Protein AF-A0A7V9GZ83-F1 (afdb_monomer_lite)

pLDDT: mean 94.15, std 6.19, range [66.12, 98.56]

Radius of gyration: 14.47 Å; chains: 1; bounding box: 35×29×40 Å

Foldseek 3Di:
DPDDPQFQDDFPVLVVVLVVLCCVLCVPPPDDFFAFTDRAPPCPSPQFAGQWRWHWDFDQDPVRDTAIWTFIFHQAHDCDPLHNDGGTGDTDPPDIAGSVCVSVLVSQLVVLCVVDPDVSDDSSNCNVPDDVVSND

Secondary structure (DSSP, 8-state):
--S-TT-SS--HHHHHHHHHHHHHH-TT--S---EEEESSTT-TT-GGGSSEEEEEEEEE-TTS-EEEEEEEEES-B--BTTBSS-B-PEEPTT--EESTTHHHHHHHHHHHHHHHPPTT--HHHHHHHS-GGGG-

Sequence (136 aa):
LEFCKLAIVETKGLAARLIDEMEKRIPDLDEPLTVHVNGCPNSCARIQVADIGLKGQIVTDDDGRQVEGFQVHLGGGLALQQRNEPGIGRKLRRHKVSADGLADYVERVVRGWLDTRSAGQTFAEWAVGADEKALR

Structure (mmCIF, N/CA/C/O backbone):
data_AF-A0A7V9GZ83-F1
#
_entry.id   AF-A0A7V9GZ83-F1
#
loop_
_atom_site.group_PDB
_atom_site.id
_atom_site.type_symbol
_atom_site.label_atom_id
_atom_site.label_alt_id
_atom_site.label_comp_id
_atom_site.label_asym_id
_atom_site.label_entity_id
_atom_site.label_seq_id
_atom_site.pdbx_PDB_ins_code
_atom_site.Cartn_x
_atom_site.Cartn_y
_atom_site.Cartn_z
_atom_site.occupancy
_atom_site.B_iso_or_equiv
_atom_site.auth_seq_id
_atom_site.auth_comp_id
_atom_site.auth_asym_id
_atom_site.auth_atom_id
_atom_site.pdbx_PDB_model_num
ATOM 1 N N . LEU A 1 1 ? 4.134 -0.233 -19.401 1.00 67.62 1 LEU A N 1
ATOM 2 C CA . LEU A 1 1 ? 3.894 1.228 -19.297 1.00 67.62 1 LEU A CA 1
ATOM 3 C C . LEU A 1 1 ? 2.927 1.663 -20.389 1.00 67.62 1 LEU A C 1
ATOM 5 O O . LEU A 1 1 ? 3.232 1.452 -21.553 1.00 67.62 1 LEU A O 1
ATOM 9 N N . GLU A 1 2 ? 1.767 2.211 -20.023 1.00 72.44 2 GLU A N 1
ATOM 10 C CA . GLU A 1 2 ? 0.684 2.458 -20.991 1.00 72.44 2 GLU A CA 1
ATOM 11 C C . GLU A 1 2 ? 0.744 3.863 -21.625 1.00 72.44 2 GLU A C 1
ATOM 13 O O . GLU A 1 2 ? 0.644 3.992 -22.840 1.00 72.44 2 GLU A O 1
ATOM 18 N N . PHE A 1 3 ? 0.965 4.921 -20.824 1.00 89.31 3 PHE A N 1
ATOM 19 C CA . PHE A 1 3 ? 0.856 6.314 -21.307 1.00 89.31 3 PHE A CA 1
ATOM 20 C C . PHE A 1 3 ? 1.921 7.286 -20.775 1.00 89.31 3 PHE A C 1
ATOM 22 O O . PHE A 1 3 ? 2.475 8.090 -21.524 1.00 89.31 3 PHE A O 1
ATOM 29 N N . CYS A 1 4 ? 2.195 7.276 -19.467 1.00 96.00 4 CYS A N 1
ATOM 30 C CA . CYS A 1 4 ? 3.065 8.273 -18.843 1.00 96.00 4 CYS A CA 1
ATOM 31 C C . CYS A 1 4 ? 4.548 7.983 -19.120 1.00 96.00 4 CYS A C 1
ATOM 33 O O . CYS A 1 4 ? 5.055 6.939 -18.722 1.00 96.00 4 CYS A O 1
ATOM 35 N N . LYS A 1 5 ? 5.268 8.946 -19.712 1.00 96.06 5 LYS A N 1
ATOM 36 C CA . LYS A 1 5 ? 6.708 8.830 -20.024 1.00 96.06 5 LYS A CA 1
ATOM 37 C C . LYS A 1 5 ? 7.623 8.797 -18.794 1.00 96.06 5 LYS A C 1
ATOM 39 O O . LYS A 1 5 ? 8.795 8.470 -18.920 1.00 96.06 5 LYS A O 1
ATOM 44 N N . LEU A 1 6 ? 7.107 9.192 -17.630 1.00 96.69 6 LEU A N 1
ATOM 45 C CA . LEU A 1 6 ? 7.851 9.224 -16.366 1.00 96.69 6 LEU A CA 1
ATOM 46 C C . LEU A 1 6 ? 7.568 8.002 -15.487 1.00 96.69 6 LEU A C 1
ATOM 48 O O . LEU A 1 6 ? 8.198 7.844 -14.444 1.00 96.69 6 LEU A O 1
ATOM 52 N N . ALA A 1 7 ? 6.582 7.180 -15.857 1.00 96.75 7 ALA A N 1
ATOM 53 C CA . ALA A 1 7 ? 6.218 6.016 -15.072 1.00 96.75 7 ALA A CA 1
ATOM 54 C C . ALA A 1 7 ? 7.320 4.954 -15.164 1.00 96.75 7 ALA A C 1
ATOM 56 O O . ALA A 1 7 ? 7.818 4.646 -16.241 1.00 96.75 7 ALA A O 1
ATOM 57 N N . ILE A 1 8 ? 7.684 4.420 -14.003 1.00 97.50 8 ILE A N 1
ATOM 58 C CA . ILE A 1 8 ? 8.613 3.303 -13.831 1.00 97.50 8 ILE A CA 1
ATOM 59 C C . ILE A 1 8 ? 7.828 1.992 -13.726 1.00 97.50 8 ILE A C 1
ATOM 61 O O . ILE A 1 8 ? 8.332 0.952 -14.118 1.00 97.50 8 ILE A O 1
ATOM 65 N N . VAL A 1 9 ? 6.594 2.058 -13.217 1.00 97.25 9 VAL A N 1
ATOM 66 C CA . VAL A 1 9 ? 5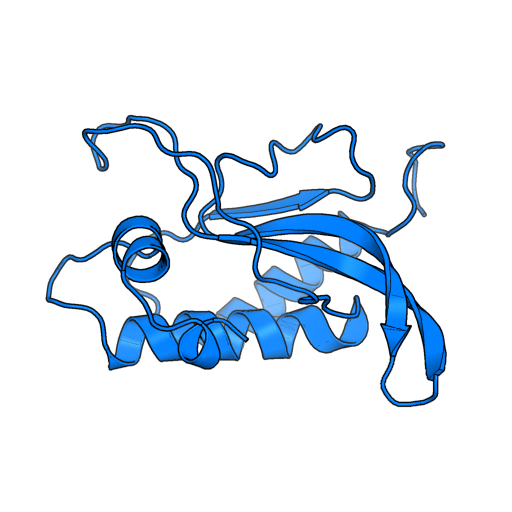.709 0.909 -12.996 1.00 97.25 9 VAL A CA 1
ATOM 67 C C . VAL A 1 9 ? 4.349 1.165 -13.640 1.00 97.25 9 VAL A C 1
ATOM 69 O O . VAL A 1 9 ? 3.866 2.304 -13.644 1.00 97.25 9 VAL A O 1
ATOM 72 N N . GLU A 1 10 ? 3.728 0.123 -14.193 1.00 95.75 10 GLU A N 1
ATOM 73 C CA . GLU A 1 10 ? 2.336 0.176 -14.662 1.00 95.75 10 GLU A CA 1
ATOM 74 C C . GLU A 1 10 ? 1.366 0.338 -13.474 1.00 95.75 10 GLU A C 1
ATOM 76 O O . GLU A 1 10 ? 1.554 -0.263 -12.420 1.00 95.75 10 GLU A O 1
ATOM 81 N N . THR A 1 11 ? 0.336 1.178 -13.613 1.00 96.75 11 THR A N 1
ATOM 82 C CA . THR A 1 11 ? -0.564 1.500 -12.494 1.00 96.75 11 THR A CA 1
ATOM 83 C C . THR A 1 11 ? -2.023 1.147 -12.717 1.00 96.75 11 THR A C 1
ATOM 85 O O . THR A 1 11 ? -2.671 0.728 -11.768 1.00 96.75 11 THR A O 1
ATOM 88 N N . LYS A 1 12 ? -2.588 1.381 -13.906 1.00 95.62 12 LYS A N 1
ATOM 89 C CA . LYS A 1 12 ? -4.038 1.272 -14.126 1.00 95.62 12 LYS A CA 1
ATOM 90 C C . LYS A 1 12 ? -4.470 -0.188 -14.176 1.00 95.62 12 LYS A C 1
ATOM 92 O O . LYS A 1 12 ? -5.386 -0.575 -13.456 1.00 95.62 12 LYS A O 1
ATOM 97 N N . GLY A 1 13 ? -3.787 -0.991 -14.988 1.00 95.88 13 GLY A N 1
ATOM 98 C CA . GLY A 1 13 ? -4.053 -2.424 -15.092 1.00 95.88 13 GLY A CA 1
ATOM 99 C C . GLY A 1 13 ? -3.677 -3.172 -13.815 1.00 95.88 13 GLY A C 1
ATOM 100 O O . GLY A 1 13 ? -4.336 -4.140 -13.443 1.00 95.88 13 GLY A O 1
ATOM 101 N N . LEU A 1 14 ? -2.632 -2.725 -13.116 1.00 95.62 14 LEU A N 1
ATOM 102 C CA . LEU A 1 14 ? -2.274 -3.245 -11.800 1.00 95.62 14 LEU A CA 1
ATOM 103 C C . LEU A 1 14 ? -3.334 -2.913 -10.742 1.00 95.62 14 LEU A C 1
ATOM 105 O O . LEU A 1 14 ? -3.719 -3.799 -9.991 1.00 95.62 14 LEU A O 1
ATOM 109 N N . ALA A 1 15 ? -3.833 -1.673 -10.694 1.00 96.94 15 ALA A N 1
ATOM 110 C CA . ALA A 1 15 ? -4.874 -1.277 -9.747 1.00 96.94 15 ALA A CA 1
ATOM 111 C C . ALA A 1 15 ? -6.178 -2.054 -9.971 1.00 96.94 15 ALA A C 1
ATOM 113 O O . ALA A 1 15 ? -6.767 -2.514 -9.001 1.00 96.94 15 ALA A O 1
ATOM 114 N N . ALA A 1 16 ? -6.593 -2.251 -11.228 1.00 97.19 16 ALA A N 1
ATOM 115 C CA . ALA A 1 16 ? -7.767 -3.064 -11.553 1.00 97.19 16 ALA A CA 1
ATOM 116 C C . ALA A 1 16 ? -7.619 -4.505 -11.035 1.00 97.19 16 ALA A C 1
ATOM 118 O O . ALA A 1 16 ? -8.479 -4.992 -10.312 1.00 97.19 16 ALA A O 1
ATOM 119 N N . ARG A 1 17 ? -6.473 -5.145 -11.306 1.00 97.19 17 ARG A N 1
ATOM 120 C CA . ARG A 1 17 ? -6.175 -6.492 -10.791 1.00 97.19 17 ARG A CA 1
ATOM 121 C C . ARG A 1 17 ? -6.119 -6.543 -9.266 1.00 97.19 17 ARG A C 1
ATOM 123 O O . ARG A 1 17 ? -6.571 -7.515 -8.676 1.00 97.19 17 ARG A O 1
ATOM 130 N N . LEU A 1 18 ? -5.556 -5.518 -8.627 1.00 97.44 18 LEU A N 1
ATOM 131 C CA . LEU A 1 18 ? -5.501 -5.441 -7.170 1.00 97.44 18 LEU A CA 1
ATOM 132 C C . LEU A 1 18 ? -6.909 -5.375 -6.569 1.00 97.44 18 LEU A C 1
ATOM 134 O O . LEU A 1 18 ? -7.163 -6.075 -5.599 1.00 97.44 18 LEU A O 1
ATOM 138 N N . ILE A 1 19 ? -7.811 -4.577 -7.149 1.00 96.94 19 ILE A N 1
ATOM 139 C CA . ILE A 1 19 ? -9.214 -4.505 -6.717 1.00 96.94 19 ILE A CA 1
ATOM 140 C C . ILE A 1 19 ? -9.862 -5.892 -6.813 1.00 96.94 19 ILE A C 1
ATOM 142 O O . ILE A 1 19 ? -10.342 -6.390 -5.797 1.00 96.94 19 ILE A O 1
ATOM 146 N N . ASP A 1 20 ? -9.769 -6.551 -7.976 1.00 98.00 20 ASP A N 1
ATOM 147 C CA . ASP A 1 20 ? -10.340 -7.890 -8.188 1.00 98.00 20 ASP A CA 1
ATOM 148 C C . ASP A 1 20 ? -9.816 -8.923 -7.174 1.00 98.00 20 ASP A C 1
ATOM 150 O O . ASP A 1 20 ? -10.540 -9.826 -6.755 1.00 98.00 20 ASP A O 1
ATOM 154 N N . GLU A 1 21 ? -8.538 -8.833 -6.795 1.00 98.00 21 GLU A N 1
ATOM 155 C CA . GLU A 1 21 ? -7.941 -9.727 -5.803 1.00 98.00 21 GLU A CA 1
ATOM 156 C C . GLU A 1 21 ? -8.391 -9.398 -4.377 1.00 98.00 21 GLU A C 1
ATOM 158 O O . GLU A 1 21 ? -8.678 -10.318 -3.614 1.00 98.00 21 GLU A O 1
ATOM 163 N N . MET A 1 22 ? -8.486 -8.119 -4.002 1.00 97.44 22 MET A N 1
ATOM 164 C CA . MET A 1 22 ? -8.919 -7.726 -2.656 1.00 97.44 22 MET A CA 1
ATOM 165 C C . MET A 1 22 ? -10.388 -8.069 -2.404 1.00 97.44 22 MET A C 1
ATOM 167 O O . MET A 1 22 ? -10.698 -8.578 -1.331 1.00 97.44 22 MET A O 1
ATOM 171 N N . GLU A 1 23 ? -11.268 -7.899 -3.396 1.00 96.38 23 GLU A N 1
ATOM 172 C CA . GLU A 1 23 ? -12.683 -8.292 -3.288 1.00 96.38 23 GLU A CA 1
ATOM 173 C C . GLU A 1 23 ? -12.856 -9.800 -3.038 1.00 96.38 23 GLU A C 1
ATOM 175 O O . GLU A 1 23 ? -13.741 -10.214 -2.291 1.00 96.38 23 GLU A O 1
ATOM 180 N N . LYS A 1 24 ? -11.991 -10.638 -3.626 1.00 97.81 24 LYS A N 1
ATOM 181 C CA . LYS A 1 24 ? -12.009 -12.094 -3.403 1.00 97.81 24 LYS A CA 1
ATOM 182 C C . LYS A 1 24 ? -11.378 -12.490 -2.074 1.00 97.81 24 LYS A C 1
ATOM 184 O O . LYS A 1 24 ? -11.855 -13.415 -1.420 1.00 97.81 24 LYS A O 1
ATOM 189 N N . ARG A 1 25 ? -10.256 -11.859 -1.720 1.00 97.56 25 ARG A N 1
ATOM 190 C CA . ARG A 1 25 ? -9.417 -12.266 -0.587 1.00 97.56 25 ARG A CA 1
ATOM 191 C C . ARG A 1 25 ? -9.907 -11.700 0.736 1.00 97.56 25 ARG A C 1
ATOM 193 O O . ARG A 1 25 ? -9.685 -12.351 1.746 1.00 97.56 25 ARG A O 1
ATOM 200 N N . ILE A 1 26 ? -10.556 -10.537 0.750 1.00 96.56 26 ILE A N 1
ATOM 201 C CA . ILE A 1 26 ? -10.990 -9.832 1.969 1.00 96.56 26 ILE A CA 1
ATOM 202 C C . ILE A 1 26 ? -12.460 -9.389 1.828 1.00 96.56 26 ILE A C 1
ATOM 204 O O . ILE A 1 26 ? -12.761 -8.194 1.852 1.00 96.56 26 ILE A O 1
ATOM 208 N N . PRO A 1 27 ? -13.402 -10.333 1.638 1.00 96.00 27 PRO A N 1
ATOM 209 C CA . PRO A 1 27 ? -14.818 -10.006 1.439 1.00 96.00 27 PRO A CA 1
ATOM 210 C C . PRO A 1 27 ? -15.483 -9.408 2.691 1.00 96.00 27 PRO A C 1
ATOM 212 O O . PRO A 1 27 ? -16.601 -8.907 2.624 1.00 96.00 27 PRO A O 1
ATOM 215 N N . ASP A 1 28 ? -14.812 -9.500 3.836 1.00 93.75 28 ASP A N 1
ATOM 216 C CA . ASP A 1 28 ? -15.227 -9.047 5.158 1.00 93.75 28 ASP A CA 1
ATOM 217 C C . ASP A 1 28 ? -14.741 -7.630 5.510 1.00 93.75 28 ASP A C 1
ATOM 219 O O . ASP A 1 28 ? -14.966 -7.175 6.630 1.00 93.75 28 ASP A O 1
ATOM 223 N N . LEU A 1 29 ? -14.096 -6.917 4.576 1.00 94.81 29 LEU A N 1
ATOM 224 C CA . LEU A 1 29 ? -13.699 -5.524 4.778 1.00 94.81 29 LEU A CA 1
ATOM 225 C C . LEU A 1 29 ? -14.937 -4.635 5.001 1.00 94.81 29 LEU A C 1
ATOM 227 O O . LEU A 1 29 ? -15.735 -4.409 4.093 1.00 94.81 29 LEU A O 1
ATOM 231 N N . ASP A 1 30 ? -15.071 -4.107 6.214 1.00 92.00 30 ASP A N 1
ATOM 232 C CA . ASP A 1 30 ? -16.244 -3.362 6.692 1.00 92.00 30 ASP A CA 1
ATOM 233 C C . ASP A 1 30 ? -16.026 -1.843 6.797 1.00 92.00 30 ASP A C 1
ATOM 235 O O . ASP A 1 30 ? -16.962 -1.099 7.083 1.00 92.00 30 ASP A O 1
ATOM 239 N N . GLU A 1 31 ? -14.807 -1.379 6.531 1.00 90.69 31 GLU A N 1
ATOM 240 C CA . GLU A 1 31 ? -14.395 0.022 6.603 1.00 90.69 31 GLU A CA 1
ATOM 241 C C . GLU A 1 31 ? -13.692 0.429 5.294 1.00 90.69 31 GLU A C 1
ATOM 243 O O . GLU A 1 31 ? -12.968 -0.379 4.698 1.00 90.69 31 GLU A O 1
ATOM 248 N N . PRO A 1 32 ? -13.876 1.671 4.809 1.00 90.06 32 PRO A N 1
ATOM 249 C CA . PRO A 1 32 ? -13.280 2.109 3.559 1.00 90.06 32 PRO A CA 1
ATOM 250 C C . PRO A 1 32 ? -11.755 2.180 3.678 1.00 90.06 32 PRO A C 1
ATOM 252 O O . PRO A 1 32 ? -11.209 2.721 4.638 1.00 90.06 32 PRO A O 1
ATOM 255 N N . LEU A 1 33 ? -11.068 1.680 2.651 1.00 93.25 33 LEU A N 1
ATOM 256 C CA . LEU A 1 33 ? -9.612 1.674 2.555 1.00 93.25 33 LEU A CA 1
ATOM 257 C C . LEU A 1 33 ? -9.168 2.349 1.256 1.00 93.25 33 LEU A C 1
ATOM 259 O O . LEU A 1 33 ? -9.570 1.952 0.161 1.00 93.25 33 LEU A O 1
ATOM 263 N N . THR A 1 34 ? -8.298 3.351 1.358 1.00 95.75 34 THR A N 1
ATOM 264 C CA . THR A 1 34 ? -7.750 4.048 0.189 1.00 95.75 34 THR A CA 1
ATOM 265 C C . THR A 1 34 ? -6.389 3.489 -0.227 1.00 95.75 34 THR A C 1
ATOM 267 O O . THR A 1 34 ? -5.410 3.534 0.519 1.00 95.75 34 THR A O 1
ATOM 270 N N . VAL A 1 35 ? -6.291 3.009 -1.471 1.00 97.75 35 VAL A N 1
ATOM 271 C CA . VAL A 1 35 ? -5.026 2.555 -2.069 1.00 97.75 35 VAL A CA 1
ATOM 272 C C . VAL A 1 35 ? -4.669 3.440 -3.259 1.00 97.75 35 VAL A C 1
ATOM 274 O O . VAL A 1 35 ? -5.380 3.484 -4.262 1.00 97.75 35 VAL A O 1
ATOM 277 N N . HIS A 1 36 ? -3.556 4.167 -3.168 1.00 98.31 36 HIS A N 1
ATOM 278 C CA . HIS A 1 36 ? -3.119 5.107 -4.203 1.00 98.31 36 HIS A CA 1
ATOM 279 C C . HIS A 1 36 ? -1.900 4.574 -4.968 1.00 98.31 36 HIS A C 1
ATOM 281 O O . HIS A 1 36 ? -0.760 4.659 -4.498 1.00 98.31 36 HIS A O 1
ATOM 287 N N . VAL A 1 37 ? -2.122 4.081 -6.191 1.00 98.25 37 VAL A N 1
ATOM 288 C CA . VAL A 1 37 ? -1.080 3.486 -7.047 1.00 98.25 37 VAL A CA 1
ATOM 289 C C . VAL A 1 37 ? -0.396 4.546 -7.917 1.00 98.25 37 VAL A C 1
ATOM 291 O O . VAL A 1 37 ? -1.023 5.140 -8.793 1.00 98.25 37 VAL A O 1
ATOM 294 N N . ASN A 1 38 ? 0.899 4.800 -7.701 1.00 98.38 38 ASN A N 1
ATOM 295 C CA . ASN A 1 38 ? 1.668 5.780 -8.475 1.00 98.38 38 ASN A CA 1
ATOM 296 C C . ASN A 1 38 ? 2.858 5.116 -9.163 1.00 98.38 38 ASN A C 1
ATOM 298 O O . ASN A 1 38 ? 3.661 4.458 -8.514 1.00 98.38 38 ASN A O 1
ATOM 302 N N . GLY A 1 39 ? 3.029 5.354 -10.463 1.00 98.00 39 GLY A N 1
ATOM 303 C CA . GLY A 1 39 ? 4.087 4.708 -11.246 1.00 98.00 39 GLY A CA 1
ATOM 304 C C . GLY A 1 39 ? 5.473 5.323 -11.047 1.00 98.00 39 GLY A C 1
ATOM 305 O O . GLY A 1 39 ? 6.454 4.771 -11.527 1.00 98.00 39 GLY A O 1
ATOM 306 N N . CYS A 1 40 ? 5.573 6.478 -10.387 1.00 98.06 40 CYS A N 1
ATOM 307 C CA . CYS A 1 40 ? 6.816 7.231 -10.197 1.00 98.06 40 CYS A CA 1
ATOM 308 C C . CYS A 1 40 ? 6.709 8.145 -8.952 1.00 98.06 40 CYS A C 1
ATOM 310 O O . CYS A 1 40 ? 5.621 8.259 -8.374 1.00 98.06 40 CYS A O 1
ATOM 312 N N . PRO A 1 41 ? 7.786 8.837 -8.525 1.00 97.94 41 PRO A N 1
ATOM 313 C CA . PRO A 1 41 ? 7.776 9.635 -7.296 1.00 97.94 41 PRO A CA 1
ATOM 314 C C . PRO A 1 41 ? 6.986 10.953 -7.370 1.00 97.94 41 PRO A C 1
ATOM 316 O O . PRO A 1 41 ? 6.830 11.602 -6.340 1.00 97.94 41 PRO A O 1
ATOM 319 N N . ASN A 1 42 ? 6.454 11.341 -8.535 1.00 98.25 42 ASN A N 1
ATOM 320 C CA . ASN A 1 42 ? 5.757 12.625 -8.715 1.00 98.25 42 ASN A CA 1
ATOM 321 C C . ASN A 1 42 ? 4.394 12.712 -8.013 1.00 98.25 42 ASN A C 1
ATOM 323 O O . ASN A 1 42 ? 3.836 13.798 -7.905 1.00 98.25 42 ASN A O 1
ATOM 327 N N . SER A 1 43 ? 3.857 11.588 -7.527 1.00 97.69 43 SER A N 1
ATOM 328 C CA . SER A 1 43 ? 2.653 11.562 -6.688 1.00 97.69 43 SER A CA 1
ATOM 329 C C . SER A 1 43 ? 1.379 12.125 -7.350 1.00 97.69 43 SER A C 1
ATOM 331 O O . SER A 1 43 ? 0.535 12.723 -6.687 1.00 97.69 43 SER A O 1
ATOM 333 N N . CYS A 1 44 ? 1.186 11.924 -8.660 1.00 98.12 44 CYS A N 1
ATOM 334 C CA . CYS A 1 44 ? -0.027 12.377 -9.365 1.00 98.12 44 CYS A CA 1
ATOM 335 C C . CYS A 1 44 ? -1.321 11.764 -8.789 1.00 98.12 44 CYS A C 1
ATOM 337 O O . CYS A 1 44 ? -2.370 12.404 -8.773 1.00 98.12 44 CYS A O 1
ATOM 339 N N . ALA A 1 45 ? -1.244 10.538 -8.269 1.00 97.38 45 ALA A N 1
ATOM 340 C CA . ALA A 1 45 ? -2.311 9.881 -7.526 1.00 97.38 45 ALA A CA 1
ATOM 341 C C . ALA A 1 45 ? -2.144 10.019 -6.000 1.00 97.38 45 ALA A C 1
ATOM 343 O O . ALA A 1 45 ? -2.746 9.255 -5.268 1.00 97.38 45 ALA A O 1
ATOM 344 N N . ARG A 1 46 ? -1.389 11.012 -5.504 1.00 97.50 46 ARG A N 1
ATOM 345 C CA . ARG A 1 46 ? -1.386 11.468 -4.097 1.00 97.50 46 ARG A CA 1
ATOM 346 C C . ARG A 1 46 ? -0.964 10.392 -3.078 1.00 97.50 46 ARG A C 1
ATOM 348 O O . ARG A 1 46 ? -1.703 10.079 -2.151 1.00 97.50 46 ARG A O 1
ATOM 355 N N . ILE A 1 47 ? 0.248 9.856 -3.226 1.00 97.81 47 ILE A N 1
ATOM 356 C CA . ILE A 1 47 ? 0.844 8.775 -2.408 1.00 97.81 47 ILE A CA 1
ATOM 357 C C . ILE A 1 47 ? 0.709 9.038 -0.903 1.00 97.81 47 ILE A C 1
ATOM 359 O O . ILE A 1 47 ? 0.354 8.154 -0.136 1.00 97.81 47 ILE A O 1
ATOM 363 N N . GLN A 1 48 ? 1.038 10.250 -0.466 1.00 96.75 48 GLN A N 1
ATOM 364 C CA . GLN A 1 48 ? 1.242 10.556 0.947 1.00 96.75 48 GLN A CA 1
ATOM 365 C C . GLN A 1 48 ? -0.043 10.621 1.776 1.00 96.75 48 GLN A C 1
ATOM 367 O O . GLN A 1 48 ? 0.047 10.639 2.997 1.00 96.75 48 GLN A O 1
ATOM 372 N N . VAL A 1 49 ? -1.211 10.702 1.141 1.00 96.00 49 VAL A N 1
ATOM 373 C CA . VAL A 1 49 ? -2.501 10.937 1.815 1.00 96.00 49 VAL A CA 1
ATOM 374 C C . VAL A 1 49 ? -3.474 9.771 1.626 1.00 96.00 49 VAL A C 1
ATOM 376 O O . VAL A 1 49 ? -4.681 9.971 1.675 1.00 96.00 49 VAL A O 1
ATOM 379 N N . ALA A 1 50 ? -2.935 8.579 1.372 1.00 96.62 50 ALA A N 1
ATOM 380 C CA . ALA A 1 50 ? -3.675 7.325 1.313 1.00 96.62 50 ALA A CA 1
ATOM 381 C C . ALA A 1 50 ? -3.415 6.488 2.565 1.00 96.62 50 ALA A C 1
ATOM 383 O O . ALA A 1 50 ? -2.315 6.562 3.129 1.00 96.62 50 ALA A O 1
ATOM 384 N N . ASP A 1 51 ? -4.356 5.609 2.897 1.00 96.44 51 ASP A N 1
ATOM 385 C CA . ASP A 1 51 ? -4.131 4.523 3.850 1.00 96.44 51 ASP A CA 1
ATOM 386 C C . ASP A 1 51 ? -2.933 3.682 3.397 1.00 96.44 51 ASP A C 1
ATOM 388 O O . ASP A 1 51 ? -1.993 3.477 4.166 1.00 96.44 51 ASP A O 1
ATOM 392 N N . ILE A 1 52 ? -2.917 3.300 2.112 1.00 98.00 52 ILE A N 1
ATOM 393 C CA . ILE A 1 52 ? -1.806 2.607 1.453 1.00 98.00 52 ILE A CA 1
ATOM 394 C C . ILE A 1 52 ? -1.382 3.383 0.198 1.00 98.00 52 ILE A C 1
ATOM 396 O O . ILE A 1 52 ? -1.987 3.310 -0.873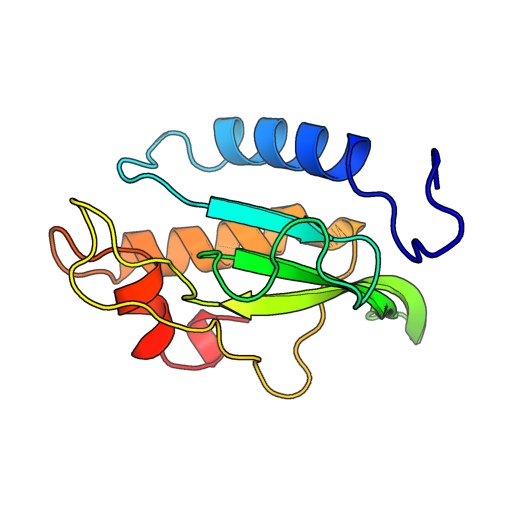 1.00 98.00 52 ILE A O 1
ATOM 400 N N . GLY A 1 53 ? -0.296 4.140 0.315 1.00 98.25 53 GLY A N 1
ATOM 401 C CA . GLY A 1 53 ? 0.323 4.873 -0.784 1.00 98.25 53 GLY A CA 1
ATOM 402 C C . GLY A 1 53 ? 1.457 4.086 -1.430 1.00 98.25 53 GLY A C 1
ATOM 403 O O . GLY A 1 53 ? 2.4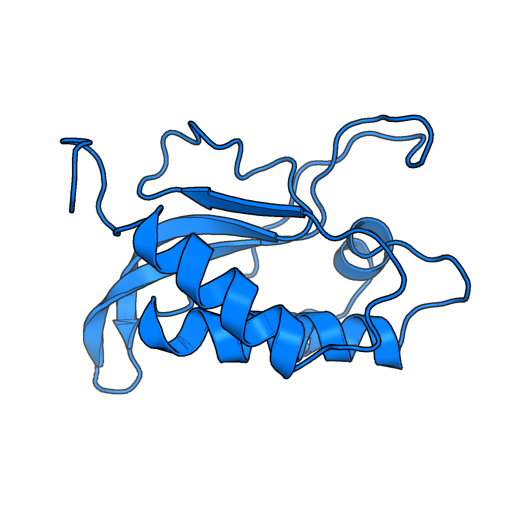17 3.706 -0.761 1.00 98.25 53 GLY A O 1
ATOM 404 N N . LEU A 1 54 ? 1.412 3.900 -2.749 1.00 98.56 54 LEU A N 1
ATOM 405 C CA . LEU A 1 54 ? 2.412 3.126 -3.485 1.00 98.56 54 LEU A CA 1
ATOM 406 C C . LEU A 1 54 ? 3.230 4.029 -4.405 1.00 98.56 54 LEU A C 1
ATOM 408 O O . LEU A 1 54 ? 2.696 4.621 -5.342 1.00 98.56 54 LEU A O 1
ATOM 412 N N . LYS A 1 55 ? 4.542 4.115 -4.155 1.00 98.56 55 LYS A N 1
ATOM 413 C CA . LYS A 1 55 ? 5.496 4.895 -4.955 1.00 98.56 55 LYS A CA 1
ATOM 414 C C . LYS A 1 55 ? 6.340 4.002 -5.864 1.00 98.56 55 LYS A C 1
ATOM 416 O O . LYS A 1 55 ? 7.312 3.399 -5.393 1.00 98.56 55 LYS A O 1
ATOM 421 N N . GLY A 1 56 ? 6.007 3.987 -7.150 1.00 98.12 56 GLY A N 1
ATOM 422 C CA . GLY A 1 56 ? 6.669 3.193 -8.181 1.00 98.12 56 GLY A CA 1
ATOM 423 C C . GLY A 1 56 ? 8.155 3.514 -8.321 1.00 98.12 56 GLY A C 1
ATOM 424 O O . GLY A 1 56 ? 8.556 4.683 -8.337 1.00 98.12 56 GLY A O 1
ATOM 425 N N . GLN A 1 57 ? 8.967 2.462 -8.376 1.00 98.19 57 GLN A N 1
ATOM 426 C CA . GLN A 1 57 ? 10.413 2.486 -8.589 1.00 98.19 57 GLN A CA 1
ATOM 427 C C . GLN A 1 57 ? 10.905 1.096 -9.016 1.00 98.19 57 GLN A C 1
ATOM 429 O O . GLN A 1 57 ? 10.156 0.125 -8.970 1.00 98.19 57 GLN A O 1
ATOM 434 N N . ILE A 1 58 ? 12.188 0.987 -9.358 1.00 98.12 58 ILE A N 1
ATOM 435 C CA . ILE A 1 58 ? 12.834 -0.319 -9.493 1.00 98.12 58 ILE A CA 1
ATOM 436 C C . ILE A 1 58 ? 13.212 -0.844 -8.102 1.00 98.12 58 ILE A C 1
ATOM 438 O O . ILE A 1 58 ? 13.787 -0.127 -7.269 1.00 98.12 58 ILE A O 1
ATOM 442 N N . VAL A 1 59 ? 12.855 -2.096 -7.835 1.00 97.25 59 VAL A N 1
ATOM 443 C CA . VAL A 1 59 ? 13.151 -2.813 -6.593 1.00 97.25 59 VAL A CA 1
ATOM 444 C C . VAL A 1 59 ? 13.967 -4.064 -6.900 1.00 97.25 59 VAL A C 1
ATOM 446 O O . VAL A 1 59 ? 14.045 -4.497 -8.045 1.00 97.25 59 VAL A O 1
ATOM 449 N N . THR A 1 60 ? 14.600 -4.624 -5.876 1.00 96.12 60 THR A N 1
ATOM 450 C CA . THR A 1 60 ? 15.305 -5.903 -5.976 1.00 96.12 60 THR A CA 1
ATOM 451 C C . THR A 1 60 ? 14.412 -6.965 -5.357 1.00 96.12 60 THR A C 1
ATOM 453 O O . THR A 1 60 ? 13.996 -6.774 -4.214 1.00 96.12 60 THR A O 1
ATOM 456 N N . ASP A 1 61 ? 14.072 -8.004 -6.114 1.00 93.06 61 ASP A N 1
ATOM 457 C CA . ASP A 1 61 ? 13.316 -9.148 -5.598 1.00 93.06 61 ASP A CA 1
ATOM 458 C C . ASP A 1 61 ? 14.214 -10.137 -4.835 1.00 93.06 61 ASP A C 1
ATOM 460 O O . ASP A 1 61 ? 15.422 -9.919 -4.689 1.00 93.06 61 ASP A O 1
ATOM 464 N N . ASP A 1 62 ? 13.615 -11.215 -4.328 1.00 89.75 62 ASP A N 1
ATOM 465 C CA . ASP A 1 62 ? 14.306 -12.229 -3.524 1.00 89.75 62 ASP A CA 1
ATOM 466 C C . ASP A 1 62 ? 15.379 -12.996 -4.320 1.00 89.75 62 ASP A C 1
ATOM 468 O O . ASP A 1 62 ? 16.348 -13.483 -3.736 1.00 89.75 62 ASP A O 1
ATOM 472 N N . ASP A 1 63 ? 15.265 -13.031 -5.653 1.00 93.62 63 ASP A N 1
ATOM 473 C CA . ASP A 1 63 ? 16.262 -13.614 -6.560 1.00 93.62 63 ASP A CA 1
ATOM 474 C C . ASP A 1 63 ? 17.408 -12.634 -6.886 1.00 93.62 63 ASP A C 1
ATOM 476 O O . ASP A 1 63 ? 18.313 -12.949 -7.663 1.00 93.62 63 ASP A O 1
ATOM 480 N N . GLY A 1 64 ? 17.371 -11.412 -6.344 1.00 94.62 64 GLY A N 1
ATOM 481 C CA . GLY A 1 64 ? 18.347 -10.363 -6.633 1.00 94.62 64 GLY A CA 1
ATOM 482 C C . GLY A 1 64 ? 18.121 -9.638 -7.966 1.00 94.62 64 GLY A C 1
ATOM 483 O O . GLY A 1 64 ? 18.970 -8.841 -8.381 1.00 94.62 64 GLY A O 1
ATOM 484 N N . ARG A 1 65 ? 16.997 -9.874 -8.651 1.00 96.69 65 ARG A N 1
ATOM 485 C CA . ARG A 1 65 ? 16.683 -9.259 -9.946 1.00 96.69 65 ARG A CA 1
ATOM 486 C C . ARG A 1 65 ? 16.076 -7.873 -9.749 1.00 96.69 65 ARG A C 1
ATOM 488 O O . ARG A 1 65 ? 15.356 -7.610 -8.792 1.00 96.69 65 ARG A O 1
ATOM 495 N N . GLN A 1 66 ? 16.376 -6.964 -10.675 1.00 97.81 66 GLN A N 1
ATOM 496 C CA . GLN A 1 66 ? 15.774 -5.630 -10.711 1.00 97.81 66 GLN A CA 1
ATOM 497 C C . GLN A 1 66 ? 14.404 -5.720 -11.394 1.00 97.81 66 GLN A C 1
ATOM 499 O O . GLN A 1 66 ? 14.333 -6.024 -12.584 1.00 97.81 66 GLN A O 1
ATOM 504 N N . VAL A 1 67 ? 13.332 -5.458 -10.649 1.00 97.94 67 VAL A N 1
ATOM 505 C CA . VAL A 1 67 ? 11.941 -5.577 -11.116 1.00 97.94 67 VAL A CA 1
ATOM 506 C C . VAL A 1 67 ? 11.130 -4.321 -10.798 1.00 97.94 67 VAL A C 1
ATOM 508 O O . VAL A 1 67 ? 11.524 -3.491 -9.973 1.00 97.94 67 VAL A O 1
ATOM 511 N N . GLU A 1 68 ? 9.982 -4.169 -11.458 1.00 97.81 68 GLU A N 1
ATOM 512 C CA . GLU A 1 68 ? 9.004 -3.134 -11.120 1.00 97.81 68 GLU A CA 1
ATOM 513 C C . GLU A 1 68 ? 8.452 -3.359 -9.701 1.00 97.81 68 GLU A C 1
ATOM 515 O O . GLU A 1 68 ? 8.119 -4.479 -9.308 1.00 97.81 68 GLU A O 1
ATOM 520 N N . GLY A 1 69 ? 8.338 -2.288 -8.916 1.00 98.06 69 GLY A N 1
ATOM 521 C CA . GLY A 1 69 ? 7.778 -2.370 -7.572 1.00 98.06 69 GLY A CA 1
ATOM 522 C C . GLY A 1 69 ? 7.565 -1.018 -6.908 1.00 98.06 69 GLY A C 1
ATOM 523 O O . GLY A 1 69 ? 7.668 0.046 -7.517 1.00 98.06 69 GLY A O 1
ATOM 524 N N . PHE A 1 70 ? 7.259 -1.047 -5.618 1.00 98.38 70 PHE A N 1
ATOM 525 C CA . PHE A 1 70 ? 6.795 0.110 -4.871 1.00 98.38 70 PHE A CA 1
ATOM 526 C C . PHE A 1 70 ? 7.551 0.268 -3.554 1.00 98.38 70 PHE A C 1
ATOM 528 O O . PHE A 1 70 ? 7.835 -0.700 -2.852 1.00 98.38 70 PHE A O 1
ATOM 535 N N . GLN A 1 71 ? 7.837 1.517 -3.183 1.00 98.06 71 GLN A N 1
ATOM 536 C CA . GLN A 1 71 ? 8.001 1.875 -1.772 1.00 98.06 71 GLN A CA 1
ATOM 537 C C . GLN A 1 71 ? 6.628 2.227 -1.219 1.00 98.06 71 GLN A C 1
ATOM 539 O O . GLN A 1 71 ? 5.901 3.011 -1.832 1.00 98.06 71 GLN A O 1
ATOM 544 N N . VAL A 1 72 ? 6.321 1.682 -0.049 1.00 98.00 72 VAL A N 1
ATOM 545 C CA . VAL A 1 72 ? 5.019 1.844 0.593 1.00 98.00 72 VAL A CA 1
ATOM 546 C C . VAL A 1 72 ? 5.042 3.015 1.576 1.00 98.00 72 VAL A C 1
ATOM 548 O O . VAL A 1 72 ? 6.014 3.218 2.311 1.00 98.00 72 VAL A O 1
ATOM 551 N N . HIS A 1 73 ? 3.960 3.784 1.563 1.00 97.88 73 HIS A N 1
ATOM 552 C CA . HIS A 1 73 ? 3.588 4.791 2.547 1.00 97.88 73 HIS A CA 1
ATOM 553 C C . HIS A 1 73 ? 2.303 4.333 3.238 1.00 97.88 73 HIS A C 1
ATOM 555 O O . HIS A 1 73 ? 1.364 3.956 2.545 1.00 97.88 73 HIS A O 1
ATOM 561 N N . LEU A 1 74 ? 2.255 4.364 4.570 1.00 97.56 74 LEU A N 1
ATOM 562 C CA . LEU A 1 74 ? 1.118 3.840 5.334 1.00 97.56 74 LEU A CA 1
ATOM 563 C C . LEU A 1 74 ? 0.533 4.875 6.290 1.00 97.56 74 LEU A C 1
ATOM 565 O O . LEU A 1 74 ? 1.283 5.587 6.963 1.00 97.56 74 LEU A O 1
ATOM 569 N N . GLY A 1 75 ? -0.795 4.906 6.363 1.00 95.44 75 GLY A N 1
ATOM 570 C CA . GLY A 1 75 ? -1.576 5.700 7.311 1.00 95.44 75 GLY A CA 1
ATOM 571 C C . GLY A 1 75 ? -1.626 7.196 7.016 1.00 95.44 75 GLY A C 1
ATOM 572 O O . GLY A 1 75 ? -1.655 8.019 7.930 1.00 95.44 75 GLY A O 1
ATOM 573 N N . GLY A 1 76 ? -1.592 7.562 5.735 1.00 95.12 76 GLY A N 1
ATOM 574 C CA . GLY A 1 76 ? -1.908 8.915 5.298 1.00 95.12 76 GLY A CA 1
ATOM 575 C C . GLY A 1 76 ? -3.415 9.140 5.223 1.00 95.12 76 GLY A C 1
ATOM 576 O O . GLY A 1 76 ? -4.195 8.203 5.120 1.00 95.12 76 GLY A O 1
ATOM 577 N N . GLY A 1 77 ? -3.830 10.401 5.232 1.00 92.50 77 GLY A N 1
ATOM 578 C CA . GLY A 1 77 ? -5.231 10.756 5.046 1.00 92.50 77 GLY A CA 1
ATOM 579 C C . GLY A 1 77 ? -5.452 12.260 5.114 1.00 92.50 77 GLY A C 1
ATOM 580 O O . GLY A 1 77 ? -4.709 12.993 5.776 1.00 92.50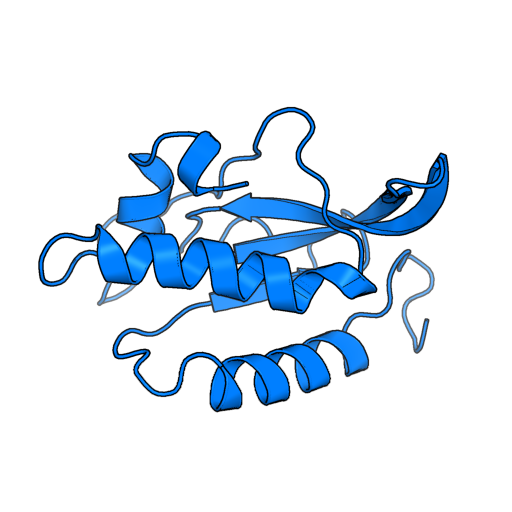 77 GLY A O 1
ATOM 581 N N . LEU A 1 78 ? -6.496 12.731 4.443 1.00 89.25 78 LEU A N 1
ATOM 582 C CA . LEU A 1 78 ? -6.984 14.098 4.614 1.00 89.25 78 LEU A CA 1
ATOM 583 C C . LEU A 1 78 ? -7.908 14.176 5.834 1.00 89.25 78 LEU A C 1
ATOM 585 O O . LEU A 1 78 ? -8.435 13.159 6.282 1.00 89.25 78 LEU A O 1
ATOM 589 N N . ALA A 1 79 ? -8.096 15.382 6.365 1.00 85.00 79 ALA A N 1
ATOM 590 C CA . ALA A 1 79 ? -9.176 15.623 7.312 1.00 85.00 79 ALA A CA 1
ATOM 591 C C . ALA A 1 79 ? -10.510 15.611 6.546 1.00 85.00 79 ALA A C 1
ATOM 593 O O . ALA A 1 79 ? -10.675 16.365 5.584 1.00 85.00 79 ALA A O 1
ATOM 594 N N . LEU A 1 80 ? -11.427 14.731 6.938 1.00 76.88 80 LEU A N 1
ATOM 595 C CA . LEU A 1 80 ? -12.752 14.517 6.340 1.00 76.88 80 LEU A CA 1
ATOM 596 C C . LEU A 1 80 ? -13.763 14.227 7.461 1.00 76.88 80 LEU A C 1
ATOM 598 O O . LEU A 1 80 ? -13.373 14.084 8.613 1.00 76.88 80 LEU A O 1
ATOM 602 N N . GLN A 1 81 ? -15.059 14.085 7.157 1.00 66.12 81 GLN A N 1
ATOM 603 C CA . GLN A 1 81 ? -16.065 13.775 8.194 1.00 66.12 81 GLN A CA 1
ATOM 604 C C . GLN A 1 81 ? -15.730 12.530 9.032 1.00 66.12 81 GLN A C 1
ATOM 606 O O . GLN A 1 81 ? -16.100 12.472 10.197 1.00 66.12 81 GLN A O 1
ATOM 611 N N . GLN A 1 82 ? -15.030 11.556 8.448 1.00 66.56 82 GLN A N 1
ATOM 612 C CA . GLN A 1 82 ? -14.628 10.320 9.125 1.00 66.56 82 GLN A CA 1
ATOM 613 C C . GLN A 1 82 ? -13.226 10.387 9.753 1.00 66.56 82 GLN A C 1
ATOM 615 O O . GLN A 1 82 ? -12.785 9.419 10.360 1.00 66.56 82 GLN A O 1
ATOM 620 N N . ARG A 1 83 ? -12.511 11.516 9.623 1.00 73.06 83 ARG A N 1
ATOM 621 C CA . ARG A 1 83 ? -11.167 11.703 10.183 1.00 73.06 83 ARG A CA 1
ATOM 622 C C . ARG A 1 83 ? -10.917 13.162 10.558 1.00 73.06 83 ARG A C 1
ATOM 624 O O . ARG A 1 83 ? -10.743 14.010 9.686 1.00 73.06 83 ARG A O 1
ATOM 631 N N . ASN A 1 84 ? -10.838 13.440 11.857 1.00 74.94 84 ASN A N 1
ATOM 632 C CA . ASN A 1 84 ? -10.726 14.811 12.369 1.00 74.94 84 ASN A CA 1
ATOM 633 C C . ASN A 1 84 ? -9.360 15.467 12.108 1.00 74.94 84 ASN A C 1
ATOM 635 O O . ASN A 1 84 ? -9.298 16.678 11.907 1.00 74.94 84 ASN A O 1
ATOM 639 N N . GLU A 1 85 ? -8.273 14.694 12.085 1.00 83.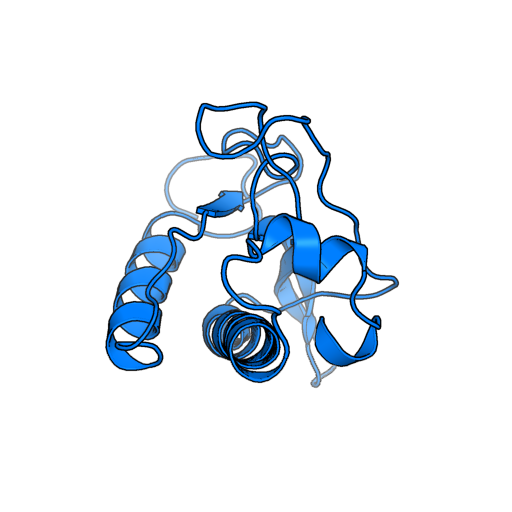69 85 GLU A N 1
ATOM 640 C CA . GLU A 1 85 ? -6.917 15.223 11.898 1.00 83.69 85 GLU A CA 1
ATOM 641 C C . GLU A 1 85 ? -6.308 14.735 10.581 1.00 83.69 85 GLU A C 1
ATOM 643 O O . GLU A 1 85 ? -6.415 13.550 10.285 1.00 83.69 85 GLU A O 1
ATOM 648 N N . PRO A 1 86 ? -5.643 15.589 9.781 1.00 89.31 86 PRO A N 1
ATOM 649 C CA . PRO A 1 86 ? -4.916 15.152 8.594 1.00 89.31 86 PRO A CA 1
ATOM 650 C C . PRO A 1 86 ? -3.624 14.405 8.974 1.00 89.31 86 PRO A C 1
ATOM 652 O O . PRO A 1 86 ? -3.157 14.442 10.107 1.00 89.31 86 PRO A O 1
ATOM 655 N N . GLY A 1 87 ? -3.023 13.686 8.024 1.00 90.12 87 GLY A N 1
ATOM 656 C CA . GLY A 1 87 ? -1.839 12.867 8.287 1.00 90.12 87 GLY A CA 1
ATOM 657 C C . GLY A 1 87 ? -1.116 12.466 7.012 1.00 90.12 87 GLY A C 1
ATOM 658 O O . GLY A 1 87 ? -1.733 12.263 5.968 1.00 90.12 87 GLY A O 1
ATOM 659 N N . ILE A 1 88 ? 0.207 12.370 7.102 1.00 94.06 88 ILE A N 1
ATOM 660 C CA . ILE A 1 88 ? 1.080 11.966 6.000 1.00 94.06 88 ILE A CA 1
ATOM 661 C C . ILE A 1 88 ? 1.542 10.537 6.263 1.00 94.06 88 ILE A C 1
ATOM 663 O O . ILE A 1 88 ? 2.095 10.249 7.322 1.00 94.06 88 ILE A O 1
ATOM 667 N N . GLY A 1 89 ? 1.370 9.666 5.271 1.00 93.94 89 GLY A N 1
ATOM 668 C CA . GLY A 1 89 ? 1.748 8.266 5.369 1.00 93.94 89 GLY A CA 1
ATOM 669 C C . GLY A 1 89 ? 3.249 8.087 5.598 1.00 93.94 89 GLY A C 1
ATOM 670 O O . GLY A 1 89 ? 4.086 8.663 4.884 1.00 93.94 89 GLY A O 1
ATOM 671 N N . ARG A 1 90 ? 3.597 7.259 6.588 1.00 94.44 90 ARG A N 1
ATOM 672 C CA . ARG A 1 90 ? 4.985 6.975 6.969 1.00 94.44 90 ARG A CA 1
ATOM 673 C C . ARG A 1 90 ? 5.602 5.908 6.074 1.00 94.44 90 ARG A C 1
ATOM 675 O O . ARG A 1 90 ? 4.927 4.996 5.610 1.00 94.44 90 ARG A O 1
ATOM 682 N N . LYS A 1 91 ? 6.913 6.011 5.859 1.00 94.62 91 LYS A N 1
ATOM 683 C CA . LYS A 1 91 ? 7.702 4.999 5.143 1.00 94.62 91 LYS A CA 1
ATOM 684 C C . LYS A 1 91 ? 8.314 4.033 6.144 1.00 94.62 91 LYS A C 1
ATOM 686 O O . LYS A 1 91 ? 8.901 4.477 7.127 1.00 94.62 91 LYS A O 1
ATOM 691 N N . LEU A 1 92 ? 8.287 2.746 5.827 1.00 90.88 92 LEU A N 1
ATOM 692 C CA . LEU A 1 92 ? 9.009 1.733 6.591 1.00 90.88 92 LEU A CA 1
ATOM 693 C C . LEU A 1 92 ? 10.446 1.589 6.083 1.00 90.88 92 LEU A C 1
ATOM 695 O O . LEU A 1 92 ? 10.729 1.665 4.879 1.00 90.88 92 LEU A O 1
ATOM 699 N N . ARG A 1 93 ? 11.389 1.371 7.002 1.00 91.12 93 ARG A N 1
ATOM 700 C CA . ARG A 1 93 ? 12.812 1.294 6.656 1.00 91.12 93 ARG A CA 1
ATOM 701 C C . ARG A 1 93 ? 13.083 0.083 5.762 1.00 91.12 93 ARG A C 1
ATOM 703 O O . ARG A 1 93 ? 12.801 -1.045 6.154 1.00 91.12 93 ARG A O 1
ATOM 710 N N . ARG A 1 94 ? 13.695 0.306 4.592 1.00 91.31 94 ARG A N 1
ATOM 711 C CA . ARG A 1 94 ? 14.036 -0.751 3.611 1.00 91.31 94 ARG A CA 1
ATOM 712 C C . ARG A 1 94 ? 12.835 -1.608 3.180 1.00 91.31 94 ARG A C 1
ATOM 714 O O . ARG A 1 94 ? 13.032 -2.726 2.731 1.00 91.31 94 ARG A O 1
ATOM 721 N N . HIS A 1 95 ? 11.614 -1.095 3.317 1.00 95.12 95 HIS A N 1
ATOM 722 C CA . HIS A 1 95 ? 10.426 -1.810 2.871 1.00 95.12 95 HIS A CA 1
ATOM 723 C C . HIS A 1 95 ? 10.115 -1.475 1.419 1.00 95.12 95 HIS A C 1
ATOM 725 O O . HIS A 1 95 ? 9.983 -0.299 1.054 1.00 95.12 95 HIS A O 1
ATOM 731 N N . LYS A 1 96 ? 10.054 -2.515 0.599 1.00 96.31 96 LYS A N 1
ATOM 732 C CA . LYS A 1 96 ? 9.766 -2.464 -0.829 1.00 96.31 96 LYS A CA 1
ATOM 733 C C . LYS A 1 96 ? 8.945 -3.698 -1.178 1.00 96.31 96 LYS A C 1
ATOM 735 O O . LYS A 1 96 ? 9.156 -4.747 -0.584 1.00 96.31 96 LYS A O 1
ATOM 740 N N . VAL A 1 97 ? 8.045 -3.555 -2.137 1.00 97.31 97 VAL A N 1
ATOM 741 C CA . VAL A 1 97 ? 7.145 -4.624 -2.580 1.00 97.31 97 VAL A CA 1
ATOM 742 C C . VAL A 1 97 ? 7.234 -4.701 -4.099 1.00 97.31 97 VAL A C 1
ATOM 744 O O . VAL A 1 97 ? 7.166 -3.662 -4.756 1.00 97.31 97 VAL A O 1
ATOM 747 N N . SER A 1 98 ? 7.443 -5.888 -4.666 1.00 97.81 98 SER A N 1
ATOM 748 C CA . SER A 1 98 ? 7.394 -6.073 -6.122 1.00 97.81 98 SER A CA 1
ATOM 749 C C . SER A 1 98 ? 5.966 -5.868 -6.634 1.00 97.81 98 SER A C 1
ATOM 751 O O . SER A 1 98 ? 5.003 -6.020 -5.884 1.00 97.81 98 SER A O 1
ATOM 753 N N . ALA A 1 99 ? 5.804 -5.511 -7.908 1.00 97.25 99 ALA A N 1
ATOM 754 C CA . ALA A 1 99 ? 4.470 -5.393 -8.495 1.00 97.25 99 ALA A CA 1
ATOM 755 C C . ALA A 1 99 ? 3.693 -6.724 -8.424 1.00 97.25 99 ALA A C 1
ATOM 757 O O . ALA A 1 99 ? 2.498 -6.710 -8.137 1.00 97.25 99 ALA A O 1
ATOM 758 N N . ASP A 1 100 ? 4.385 -7.854 -8.595 1.00 96.00 100 ASP A N 1
ATOM 759 C CA . ASP A 1 100 ? 3.794 -9.196 -8.523 1.00 96.00 100 ASP A CA 1
ATOM 760 C C . ASP A 1 100 ? 3.380 -9.584 -7.094 1.00 96.00 100 ASP A C 1
ATOM 762 O O . ASP A 1 100 ? 2.335 -10.196 -6.899 1.00 96.00 100 ASP A O 1
ATOM 766 N N . GLY A 1 101 ? 4.152 -9.176 -6.080 1.00 96.25 101 GLY A N 1
ATOM 767 C CA . GLY A 1 101 ? 3.853 -9.437 -4.666 1.00 96.25 101 GLY A CA 1
ATOM 768 C C . GLY A 1 101 ? 2.886 -8.434 -4.028 1.00 96.25 101 GLY A C 1
ATOM 769 O O . GLY A 1 101 ? 2.671 -8.473 -2.815 1.00 96.25 101 GLY A O 1
ATOM 770 N N . LEU A 1 102 ? 2.329 -7.497 -4.804 1.00 97.12 102 LEU A N 1
ATOM 771 C CA . LEU A 1 102 ? 1.533 -6.399 -4.260 1.00 97.12 102 LEU A CA 1
ATOM 772 C C . LEU A 1 102 ? 0.231 -6.879 -3.608 1.00 97.12 102 LEU A C 1
ATOM 774 O O . LEU A 1 102 ? -0.095 -6.411 -2.520 1.00 97.12 102 LEU A O 1
ATOM 778 N N . ALA A 1 103 ? -0.496 -7.802 -4.244 1.00 97.88 103 ALA A N 1
ATOM 779 C CA . ALA A 1 103 ? -1.755 -8.316 -3.702 1.00 97.88 103 ALA A CA 1
ATOM 780 C C . ALA A 1 103 ? -1.538 -9.024 -2.356 1.00 97.88 103 ALA A C 1
ATOM 782 O O . ALA A 1 103 ? -2.232 -8.726 -1.387 1.00 97.88 103 ALA A O 1
ATOM 783 N N . ASP A 1 104 ? -0.513 -9.875 -2.272 1.00 98.00 104 ASP A N 1
ATOM 784 C CA . ASP A 1 104 ? -0.163 -10.596 -1.045 1.00 98.00 104 ASP A CA 1
ATOM 785 C C . ASP A 1 104 ? 0.253 -9.642 0.080 1.00 98.00 104 ASP A C 1
ATOM 787 O O . ASP A 1 104 ? -0.079 -9.853 1.245 1.00 98.00 104 ASP A O 1
ATOM 791 N N . TYR A 1 105 ? 0.983 -8.573 -0.252 1.00 97.88 105 TYR A N 1
ATOM 792 C CA . TYR A 1 105 ? 1.350 -7.548 0.718 1.00 97.88 105 TYR A CA 1
ATOM 793 C C . TYR A 1 105 ? 0.129 -6.793 1.257 1.00 97.88 105 TYR A C 1
ATOM 795 O O . TYR A 1 105 ? -0.007 -6.648 2.473 1.00 97.88 105 TYR A O 1
ATOM 803 N N . VAL A 1 106 ? -0.752 -6.316 0.368 1.00 98.06 106 VAL A N 1
ATOM 804 C CA . VAL A 1 106 ? -1.951 -5.570 0.776 1.00 98.06 106 VAL A CA 1
ATOM 805 C C . VAL A 1 106 ? -2.846 -6.455 1.636 1.00 98.06 106 VAL A C 1
ATOM 807 O O . VAL A 1 106 ? -3.250 -6.021 2.710 1.00 98.06 106 VAL A O 1
ATOM 810 N N . GLU A 1 107 ? -3.070 -7.710 1.240 1.00 98.06 107 GLU A N 1
ATOM 811 C CA . GLU A 1 107 ? -3.837 -8.663 2.042 1.00 98.06 107 GLU A CA 1
ATOM 812 C C . GLU A 1 107 ? -3.252 -8.836 3.443 1.00 98.06 107 GLU A C 1
ATOM 814 O O . GLU A 1 107 ? -3.972 -8.702 4.430 1.00 98.06 107 GLU A O 1
ATOM 819 N N . ARG A 1 108 ? -1.943 -9.085 3.548 1.00 97.88 108 ARG A N 1
ATOM 820 C CA . ARG A 1 108 ? -1.278 -9.318 4.834 1.00 97.88 108 ARG A CA 1
ATOM 821 C C . ARG A 1 108 ? -1.461 -8.146 5.795 1.00 97.88 108 ARG A C 1
ATOM 823 O O . ARG A 1 108 ? -1.788 -8.352 6.960 1.00 97.88 108 ARG A O 1
ATOM 830 N N . VAL A 1 109 ? -1.253 -6.926 5.306 1.00 97.62 109 VAL A N 1
ATOM 831 C CA . VAL A 1 109 ? -1.327 -5.717 6.133 1.00 97.62 109 VAL A CA 1
ATOM 832 C C . VAL A 1 109 ? -2.772 -5.371 6.495 1.00 97.62 109 VAL A C 1
ATOM 834 O O . VAL A 1 109 ? -3.034 -4.981 7.630 1.00 97.62 109 VAL A O 1
ATOM 837 N N . VAL A 1 110 ? -3.721 -5.556 5.574 1.00 97.69 110 VAL A N 1
ATOM 838 C CA . VAL A 1 110 ? -5.148 -5.338 5.854 1.00 97.69 110 VAL A CA 1
ATOM 839 C C . VAL A 1 110 ? -5.672 -6.378 6.841 1.00 97.69 110 VAL A C 1
ATOM 841 O O . VAL A 1 110 ? -6.341 -6.002 7.796 1.00 97.69 110 VAL A O 1
ATOM 844 N N . ARG A 1 111 ? -5.315 -7.659 6.697 1.00 97.25 111 ARG A N 1
ATOM 845 C CA . ARG A 1 111 ? -5.665 -8.688 7.690 1.00 97.25 111 ARG A CA 1
ATOM 846 C C . ARG A 1 111 ? -5.048 -8.394 9.052 1.00 97.25 111 ARG A C 1
ATOM 848 O O . ARG A 1 111 ? -5.756 -8.424 10.048 1.00 97.25 111 ARG A O 1
ATOM 855 N N . GLY A 1 112 ? -3.775 -7.994 9.089 1.00 96.81 112 GLY A N 1
ATOM 856 C CA . GLY A 1 112 ? -3.125 -7.558 10.326 1.00 96.81 112 GLY A CA 1
ATOM 857 C C . GLY A 1 112 ? -3.878 -6.421 11.025 1.00 96.81 112 GLY A C 1
ATOM 858 O O . GLY A 1 112 ? -4.001 -6.433 12.251 1.00 96.81 112 GLY A O 1
ATOM 859 N N . TRP A 1 113 ? -4.426 -5.472 10.262 1.00 96.94 113 TRP A N 1
ATOM 860 C CA . TRP A 1 113 ? -5.316 -4.441 10.791 1.00 96.94 113 TRP A CA 1
ATOM 861 C C . TRP A 1 113 ? -6.632 -5.024 11.306 1.00 96.94 113 TRP A C 1
ATOM 863 O O . TRP A 1 113 ? -6.953 -4.803 12.469 1.00 96.94 113 TRP A O 1
ATOM 873 N N . LEU A 1 114 ? -7.370 -5.792 10.501 1.00 96.12 114 LEU A N 1
ATOM 874 C 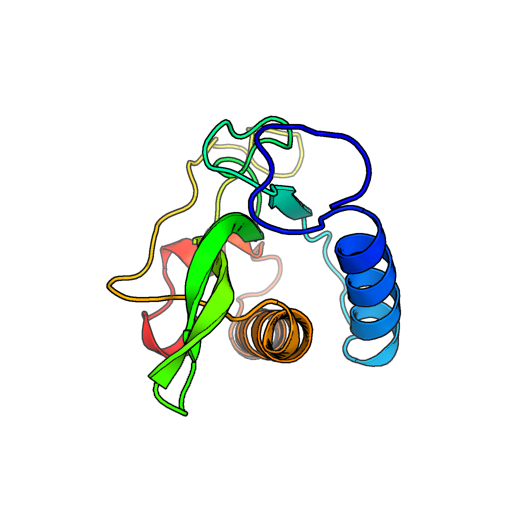CA . LEU A 1 114 ? -8.657 -6.373 10.906 1.00 96.12 114 LEU A CA 1
ATOM 875 C C . LEU A 1 114 ? -8.542 -7.235 12.175 1.00 96.12 114 LEU A C 1
ATOM 877 O O . LEU A 1 114 ? -9.407 -7.150 13.045 1.00 96.12 114 LEU A O 1
ATOM 881 N N . ASP A 1 115 ? -7.447 -7.984 12.315 1.00 95.31 115 ASP A N 1
ATOM 882 C CA . ASP A 1 115 ? -7.195 -8.893 13.437 1.00 95.31 115 ASP A CA 1
ATOM 883 C C . ASP A 1 115 ? -6.833 -8.169 14.743 1.00 95.31 115 ASP A C 1
ATOM 885 O O . ASP A 1 115 ? -7.019 -8.716 15.832 1.00 95.31 115 ASP A O 1
ATOM 889 N N . THR A 1 116 ? -6.263 -6.961 14.660 1.00 95.88 116 THR A N 1
ATOM 890 C CA . THR A 1 116 ? -5.657 -6.285 15.827 1.00 95.88 116 THR A CA 1
ATOM 891 C C . THR A 1 116 ? -6.201 -4.889 16.108 1.00 95.88 116 THR A C 1
ATOM 893 O O . THR A 1 116 ? -5.832 -4.280 17.117 1.00 95.88 116 THR A O 1
ATOM 896 N N . ARG A 1 117 ? -7.076 -4.366 15.246 1.00 95.00 117 ARG A N 1
ATOM 897 C CA . ARG A 1 117 ? -7.700 -3.057 15.435 1.00 95.00 117 ARG A CA 1
ATOM 898 C C . ARG A 1 117 ? -8.654 -3.051 16.619 1.00 95.00 117 ARG A C 1
ATOM 900 O O . ARG A 1 117 ? -9.341 -4.026 16.915 1.00 95.00 117 ARG A O 1
ATOM 907 N N . SER A 1 118 ? -8.735 -1.899 17.272 1.00 94.25 118 SER A N 1
ATOM 908 C CA . SER A 1 118 ? -9.826 -1.622 18.208 1.00 94.25 118 SER A CA 1
ATOM 909 C C . SER A 1 118 ? -11.136 -1.381 17.449 1.00 94.25 118 SER A C 1
ATOM 911 O O . SER A 1 118 ? -11.128 -1.052 16.263 1.00 94.25 118 SER A O 1
ATOM 913 N N . ALA A 1 119 ? -12.275 -1.519 18.131 1.00 92.06 119 ALA A N 1
ATOM 914 C CA . ALA A 1 119 ? -13.581 -1.262 17.527 1.00 92.06 119 ALA A CA 1
ATOM 915 C C . ALA A 1 119 ? -13.659 0.170 16.957 1.00 92.06 119 ALA A C 1
ATOM 917 O O . ALA A 1 119 ? -13.388 1.133 17.674 1.00 92.06 119 ALA A O 1
ATOM 918 N N . GLY A 1 120 ? -14.017 0.293 15.674 1.00 88.38 120 GLY A N 1
ATOM 919 C CA . GLY A 1 120 ? -14.120 1.574 14.962 1.00 88.38 120 GLY A CA 1
ATOM 920 C C . GLY A 1 120 ? -12.783 2.251 14.632 1.00 88.38 120 GLY A C 1
ATOM 921 O O . GLY A 1 120 ? -12.784 3.393 14.186 1.00 88.38 120 GLY A O 1
ATOM 922 N N . GLN A 1 121 ? -11.644 1.590 14.862 1.00 91.62 121 GLN A N 1
ATOM 923 C CA . GLN A 1 121 ? -10.334 2.148 14.530 1.00 91.62 121 GLN A CA 1
ATOM 924 C C . GLN A 1 121 ? -10.066 2.038 13.025 1.00 91.62 121 GLN A C 1
ATOM 926 O O . GLN A 1 121 ? -10.009 0.937 12.469 1.00 91.62 121 GLN A O 1
ATOM 931 N N . THR A 1 122 ? -9.814 3.177 12.385 1.00 92.38 122 THR A N 1
ATOM 932 C CA . THR A 1 122 ? -9.476 3.245 10.957 1.00 92.38 122 THR A CA 1
ATOM 933 C C . THR A 1 122 ? -8.102 2.634 10.666 1.00 92.38 122 THR A C 1
ATOM 935 O O . THR A 1 122 ? -7.245 2.518 11.552 1.00 92.38 122 THR A O 1
ATOM 938 N N . PHE A 1 123 ? -7.846 2.286 9.400 1.00 94.69 123 PHE A N 1
ATOM 939 C CA . PHE A 1 123 ? -6.538 1.772 8.989 1.00 94.69 123 PHE A CA 1
ATOM 940 C C . PHE A 1 123 ? -5.418 2.768 9.297 1.00 94.69 123 PHE A C 1
ATOM 942 O O . PHE A 1 123 ? -4.375 2.386 9.830 1.00 94.69 123 PHE A O 1
ATOM 949 N N . ALA A 1 124 ? -5.621 4.053 8.992 1.00 93.50 124 ALA A N 1
ATOM 950 C CA . ALA A 1 124 ? -4.602 5.067 9.215 1.00 93.50 124 ALA A CA 1
ATOM 951 C C . ALA A 1 124 ? -4.211 5.216 10.690 1.00 93.50 124 ALA A C 1
ATOM 953 O O . ALA A 1 124 ? -3.021 5.289 11.000 1.00 93.50 124 ALA A O 1
ATOM 954 N N . GLU A 1 125 ? -5.184 5.214 11.603 1.00 91.88 125 GLU A N 1
ATOM 955 C CA . GLU A 1 125 ? -4.925 5.269 13.046 1.00 91.88 125 GLU A CA 1
ATOM 956 C C . GLU A 1 125 ? -4.148 4.041 13.523 1.00 91.88 125 GLU A C 1
ATOM 958 O O . GLU A 1 125 ? -3.168 4.168 14.262 1.00 91.88 125 GLU A O 1
ATOM 963 N N . TRP A 1 126 ? -4.546 2.855 13.061 1.00 94.94 126 TRP A N 1
ATOM 964 C CA . TRP A 1 126 ? -3.848 1.615 13.376 1.00 94.94 126 TRP A CA 1
ATOM 965 C C . TRP A 1 126 ? -2.407 1.619 12.850 1.00 94.94 126 TRP A C 1
ATOM 967 O O . TRP A 1 126 ? -1.464 1.364 13.601 1.00 94.94 126 TRP A O 1
ATOM 977 N N . ALA A 1 127 ? -2.206 1.987 11.584 1.00 95.06 127 ALA A N 1
ATOM 978 C CA . ALA A 1 127 ? -0.907 1.939 10.923 1.00 95.06 127 ALA A CA 1
ATOM 979 C C . ALA A 1 127 ? 0.121 2.908 11.530 1.00 95.06 127 ALA A C 1
ATOM 981 O O . ALA A 1 127 ? 1.326 2.661 11.419 1.00 95.06 127 ALA A O 1
ATOM 982 N N . VAL A 1 128 ? -0.317 3.999 12.170 1.00 89.88 128 VAL A N 1
ATOM 983 C CA . VAL A 1 128 ? 0.561 4.929 12.903 1.00 89.88 128 VAL A CA 1
ATOM 984 C C . VAL A 1 128 ? 1.108 4.285 14.180 1.00 89.88 128 VAL A C 1
ATOM 986 O O . VAL A 1 128 ? 2.300 4.425 14.461 1.00 89.88 128 VAL A O 1
ATOM 989 N N . GLY A 1 129 ? 0.262 3.566 14.923 1.00 88.62 129 GLY A N 1
ATOM 990 C CA . GLY A 1 129 ? 0.616 2.932 16.198 1.00 88.62 129 GLY A CA 1
ATOM 991 C C . GLY A 1 129 ? 1.197 1.518 16.086 1.00 88.62 129 GLY A C 1
ATOM 992 O O . GLY A 1 129 ? 1.842 1.057 17.025 1.00 88.62 129 GLY A O 1
ATOM 993 N N . ALA A 1 130 ? 0.995 0.833 14.960 1.00 93.56 130 ALA A N 1
ATOM 994 C CA . ALA A 1 130 ? 1.417 -0.552 14.772 1.00 93.56 130 ALA A CA 1
ATOM 995 C C . ALA A 1 130 ? 2.949 -0.735 14.806 1.00 93.56 130 ALA A C 1
ATOM 997 O O . ALA A 1 130 ? 3.717 0.113 14.327 1.00 93.56 130 ALA A O 1
ATOM 998 N N . ASP A 1 131 ? 3.388 -1.886 15.326 1.00 91.62 131 ASP A N 1
ATOM 999 C CA . ASP A 1 131 ? 4.778 -2.343 15.230 1.00 91.62 131 ASP A CA 1
ATOM 1000 C C . ASP A 1 131 ? 5.171 -2.547 13.758 1.00 91.62 131 ASP A C 1
ATOM 1002 O O . ASP A 1 131 ? 4.368 -3.019 12.952 1.00 91.62 131 ASP A O 1
ATOM 1006 N N . GLU A 1 132 ? 6.416 -2.224 13.387 1.00 90.44 132 GLU A N 1
ATOM 1007 C CA . GLU A 1 132 ? 6.860 -2.353 11.993 1.00 90.44 132 GLU A CA 1
ATOM 1008 C C . GLU A 1 132 ? 6.707 -3.777 11.440 1.00 90.44 132 GLU A C 1
ATOM 1010 O O . GLU A 1 132 ? 6.538 -3.927 10.232 1.00 90.44 132 GLU A O 1
ATOM 1015 N N . LYS A 1 133 ? 6.770 -4.821 12.278 1.00 91.25 133 LYS A N 1
ATOM 1016 C CA . LYS A 1 133 ? 6.590 -6.211 11.834 1.00 91.25 133 LYS A CA 1
ATOM 1017 C C . LYS A 1 133 ? 5.183 -6.476 11.310 1.00 91.25 133 LYS A C 1
ATOM 1019 O O . LYS A 1 133 ? 5.047 -7.272 10.393 1.00 91.25 133 LYS A O 1
ATOM 1024 N N . ALA A 1 134 ? 4.168 -5.808 11.856 1.00 92.38 134 ALA A N 1
ATOM 1025 C CA . ALA A 1 134 ? 2.784 -5.955 11.405 1.00 92.38 134 ALA A CA 1
ATOM 1026 C C . ALA A 1 134 ? 2.522 -5.263 10.054 1.00 92.38 134 ALA A C 1
ATOM 1028 O O . ALA A 1 134 ? 1.500 -5.503 9.421 1.00 92.38 134 ALA A O 1
ATOM 1029 N N . LEU A 1 135 ? 3.441 -4.399 9.609 1.00 94.75 135 LEU A N 1
ATOM 1030 C CA . LEU A 1 135 ? 3.287 -3.574 8.409 1.00 94.75 135 LEU A CA 1
ATOM 1031 C C . LEU A 1 135 ? 4.140 -4.047 7.217 1.00 94.75 135 LEU A C 1
ATOM 1033 O O . LEU A 1 135 ? 4.170 -3.374 6.178 1.00 94.75 135 LEU A O 1
ATOM 1037 N N . ARG A 1 136 ? 4.870 -5.157 7.383 1.00 92.06 136 ARG A N 1
ATOM 1038 C CA . ARG A 1 136 ? 5.809 -5.729 6.408 1.00 92.06 136 ARG A CA 1
ATOM 1039 C C . ARG A 1 136 ? 5.235 -6.951 5.715 1.00 92.06 136 ARG A C 1
ATOM 1041 O O . ARG A 1 136 ? 4.697 -7.825 6.420 1.00 92.06 136 ARG A O 1
#